Protein AF-A0A350AK47-F1 (afdb_monomer_lite)

Radius of gyration: 17.52 Å; chains: 1; bounding box: 44×38×47 Å

Structure (mmCIF, N/CA/C/O backbone):
data_AF-A0A350AK47-F1
#
_entry.id   AF-A0A350AK47-F1
#
loop_
_atom_site.group_PDB
_atom_site.id
_atom_site.type_symbol
_atom_site.label_atom_id
_atom_site.label_alt_id
_atom_site.label_comp_id
_atom_site.label_asym_id
_atom_site.label_entity_id
_atom_site.label_seq_id
_atom_site.pdbx_PDB_ins_code
_atom_site.Cartn_x
_atom_site.Cartn_y
_atom_site.Cartn_z
_atom_site.occupancy
_atom_site.B_iso_or_equiv
_atom_site.auth_seq_id
_atom_site.auth_comp_id
_atom_site.auth_asym_id
_atom_site.auth_atom_id
_atom_site.pdbx_PDB_model_num
ATOM 1 N N . MET A 1 1 ? 4.383 7.582 11.325 1.00 89.62 1 MET A N 1
ATOM 2 C CA . MET A 1 1 ? 3.570 7.891 10.126 1.00 89.62 1 MET A CA 1
ATOM 3 C C . MET A 1 1 ? 2.954 6.596 9.620 1.00 89.62 1 MET A C 1
ATOM 5 O O . MET A 1 1 ? 3.600 5.566 9.759 1.00 89.62 1 MET A O 1
ATOM 9 N N . LEU A 1 2 ? 1.724 6.630 9.102 1.00 96.25 2 LEU A N 1
ATOM 10 C CA . LEU A 1 2 ? 1.037 5.452 8.564 1.00 96.25 2 LEU A CA 1
ATOM 11 C C . LEU A 1 2 ? 0.678 5.680 7.100 1.00 96.25 2 LEU A C 1
ATOM 13 O O . LEU A 1 2 ? 0.211 6.758 6.736 1.00 96.25 2 LEU A O 1
ATOM 17 N N . PHE A 1 3 ? 0.870 4.648 6.290 1.00 97.44 3 PHE A N 1
ATOM 18 C CA . PHE A 1 3 ? 0.593 4.641 4.863 1.00 97.44 3 PHE A CA 1
ATOM 19 C C . PHE A 1 3 ? -0.661 3.825 4.593 1.00 97.44 3 PHE A C 1
ATOM 21 O O . PHE A 1 3 ? -0.815 2.699 5.072 1.00 97.44 3 PHE A O 1
ATOM 28 N N . TYR A 1 4 ? -1.561 4.419 3.821 1.00 97.81 4 TYR A N 1
ATOM 29 C CA . TYR A 1 4 ? -2.833 3.819 3.453 1.00 97.81 4 TYR A CA 1
ATOM 30 C C . TYR A 1 4 ? -2.690 3.001 2.159 1.00 97.81 4 TYR A C 1
ATOM 32 O O . TYR A 1 4 ? -1.755 3.242 1.394 1.00 97.81 4 TYR A O 1
ATOM 40 N N . PRO A 1 5 ? -3.600 2.055 1.868 1.00 98.12 5 PRO A N 1
ATOM 41 C CA . PRO A 1 5 ? -3.554 1.241 0.653 1.00 98.12 5 PRO A CA 1
ATOM 42 C C . PRO A 1 5 ? -3.424 2.057 -0.643 1.00 98.12 5 PRO A C 1
ATOM 44 O O . PRO A 1 5 ? -2.751 1.633 -1.578 1.00 98.12 5 PRO A O 1
ATOM 47 N N . GLU A 1 6 ? -4.013 3.252 -0.693 1.00 98.31 6 GLU A N 1
ATOM 48 C CA . GLU A 1 6 ? -3.965 4.169 -1.835 1.00 98.31 6 GLU A CA 1
ATOM 49 C C . GLU A 1 6 ? -2.538 4.629 -2.162 1.00 98.31 6 GLU A C 1
ATOM 51 O O . GLU A 1 6 ? -2.192 4.751 -3.336 1.00 98.31 6 GLU A O 1
ATOM 56 N N . TYR A 1 7 ? -1.683 4.802 -1.147 1.00 98.19 7 TYR A N 1
ATOM 57 C CA . TYR A 1 7 ? -0.263 5.102 -1.347 1.00 98.19 7 TYR A CA 1
ATOM 58 C C . TYR A 1 7 ? 0.411 3.992 -2.167 1.00 98.19 7 TYR A C 1
ATOM 60 O O . TYR A 1 7 ? 1.045 4.271 -3.182 1.00 98.19 7 TYR A O 1
ATOM 68 N N . TYR A 1 8 ? 0.193 2.729 -1.790 1.00 98.12 8 TYR A N 1
ATOM 69 C CA . TYR A 1 8 ? 0.782 1.560 -2.454 1.00 98.12 8 TYR A CA 1
ATOM 70 C C . TYR A 1 8 ? 0.199 1.286 -3.840 1.00 98.12 8 TYR A C 1
ATOM 72 O O . TYR A 1 8 ? 0.882 0.724 -4.691 1.00 98.12 8 TYR A O 1
ATOM 80 N N . ARG A 1 9 ? -1.052 1.692 -4.082 1.00 98.38 9 ARG A N 1
ATOM 81 C CA . ARG A 1 9 ? -1.707 1.580 -5.394 1.00 98.38 9 ARG A CA 1
ATOM 82 C C . ARG A 1 9 ? -1.251 2.646 -6.386 1.00 98.38 9 ARG A C 1
ATOM 84 O O . ARG A 1 9 ? -1.448 2.456 -7.586 1.00 98.38 9 ARG A O 1
ATOM 91 N N . SER A 1 10 ? -0.658 3.743 -5.916 1.00 98.25 10 SER A N 1
ATOM 92 C CA . SER A 1 10 ? -0.157 4.797 -6.799 1.00 98.25 10 SER A CA 1
ATOM 93 C C . SER A 1 10 ? 0.907 4.254 -7.759 1.00 98.25 10 SER A C 1
ATOM 95 O O . SER A 1 10 ? 1.767 3.461 -7.373 1.00 98.25 10 SER A O 1
ATOM 97 N N . LEU A 1 11 ? 0.863 4.684 -9.024 1.00 97.88 11 LEU A N 1
ATOM 98 C CA . LEU A 1 11 ? 1.780 4.194 -10.058 1.00 97.88 11 LEU A CA 1
ATOM 99 C C . LEU A 1 11 ? 3.250 4.416 -9.671 1.00 97.88 11 LEU A C 1
ATOM 101 O O . LEU A 1 11 ? 4.070 3.516 -9.836 1.00 97.88 11 LEU A O 1
ATOM 105 N N . ALA A 1 12 ? 3.560 5.582 -9.097 1.00 97.44 12 ALA A N 1
ATOM 106 C CA . ALA A 1 12 ? 4.905 5.921 -8.645 1.00 97.44 12 ALA A CA 1
ATOM 107 C C . ALA A 1 12 ? 5.439 4.907 -7.624 1.00 97.44 12 ALA A C 1
ATOM 109 O O . ALA A 1 12 ? 6.549 4.412 -7.785 1.00 97.44 12 ALA A O 1
ATOM 110 N N . VAL A 1 13 ? 4.642 4.542 -6.614 1.00 97.62 13 VAL A N 1
ATOM 111 C CA . VAL A 1 13 ? 5.047 3.557 -5.600 1.00 97.62 13 VAL A CA 1
ATOM 112 C C . VAL A 1 13 ? 5.117 2.154 -6.193 1.00 97.62 13 VAL A C 1
ATOM 114 O O . VAL A 1 13 ? 6.082 1.436 -5.936 1.00 97.62 13 VAL A O 1
ATOM 117 N N . ARG A 1 14 ? 4.144 1.771 -7.031 1.00 98.12 14 ARG A N 1
ATOM 118 C CA . ARG A 1 14 ? 4.151 0.465 -7.707 1.00 98.12 14 ARG A CA 1
ATOM 119 C C . ARG A 1 14 ? 5.419 0.258 -8.530 1.00 98.12 14 ARG A C 1
ATOM 121 O O . ARG A 1 14 ? 6.017 -0.808 -8.444 1.00 98.12 14 ARG A O 1
ATOM 128 N N . LEU A 1 15 ? 5.856 1.269 -9.277 1.00 97.88 15 LEU A N 1
ATOM 129 C CA . LEU A 1 15 ? 7.085 1.203 -10.068 1.00 97.88 15 LEU A CA 1
ATOM 130 C C . LEU A 1 15 ? 8.339 1.345 -9.199 1.00 97.88 15 LEU A C 1
ATOM 132 O O . LEU A 1 15 ? 9.231 0.507 -9.266 1.00 97.88 15 LEU A O 1
ATOM 136 N N . TYR A 1 16 ? 8.424 2.369 -8.353 1.00 97.06 16 TYR A N 1
ATOM 137 C CA . TYR A 1 16 ? 9.658 2.667 -7.627 1.00 97.06 16 TYR A CA 1
ATOM 138 C C . TYR A 1 16 ? 9.960 1.659 -6.512 1.00 97.06 16 TYR A C 1
ATOM 140 O O . TYR A 1 16 ? 11.083 1.154 -6.425 1.00 97.06 16 TYR A O 1
ATOM 148 N N . ASN A 1 17 ? 8.967 1.323 -5.686 1.00 96.00 17 ASN A N 1
ATOM 149 C CA . ASN A 1 17 ? 9.172 0.452 -4.527 1.00 96.00 17 ASN A CA 1
ATOM 150 C C . ASN A 1 17 ? 9.137 -1.029 -4.916 1.00 96.00 17 ASN A C 1
ATOM 152 O O . ASN A 1 17 ? 9.840 -1.827 -4.300 1.00 96.00 17 ASN A O 1
ATOM 156 N N . PHE A 1 18 ? 8.335 -1.391 -5.923 1.00 96.00 18 PHE A N 1
ATOM 157 C CA . PHE A 1 18 ? 8.032 -2.790 -6.249 1.00 96.00 18 PHE A CA 1
ATOM 158 C C . PHE A 1 18 ? 8.388 -3.194 -7.685 1.00 96.00 18 PHE A C 1
ATOM 160 O O . PHE A 1 18 ? 8.059 -4.301 -8.102 1.00 96.00 18 PHE A O 1
ATOM 167 N N . ASP A 1 19 ? 9.061 -2.331 -8.451 1.00 96.56 19 ASP A N 1
ATOM 168 C CA . ASP A 1 19 ? 9.475 -2.583 -9.842 1.00 96.56 19 ASP A CA 1
ATOM 169 C C . ASP A 1 19 ? 8.315 -2.951 -10.784 1.00 96.56 19 ASP A C 1
ATOM 171 O O . ASP A 1 19 ? 8.508 -3.651 -11.775 1.00 96.56 19 ASP A O 1
ATOM 175 N N . GLY A 1 20 ? 7.091 -2.529 -10.453 1.00 96.88 20 GLY A N 1
ATOM 176 C CA . GLY A 1 20 ? 5.874 -2.917 -11.164 1.00 96.88 20 GLY A CA 1
ATOM 177 C C . GLY A 1 20 ? 5.468 -4.380 -10.969 1.00 96.88 20 GLY A C 1
ATOM 178 O O . GLY A 1 20 ? 4.502 -4.817 -11.587 1.00 96.88 20 GLY A O 1
ATOM 179 N N . LYS A 1 21 ? 6.157 -5.139 -10.114 1.00 97.38 21 LYS A N 1
ATOM 180 C CA . LYS A 1 21 ? 5.874 -6.556 -9.866 1.00 97.38 21 LYS A CA 1
ATOM 181 C C . LYS A 1 21 ? 4.666 -6.733 -8.956 1.00 97.38 21 LYS A C 1
ATOM 183 O O . LYS A 1 21 ? 4.292 -5.838 -8.194 1.00 97.38 21 LYS A O 1
ATOM 188 N N . ALA A 1 22 ? 4.091 -7.931 -9.009 1.00 98.12 22 ALA A N 1
ATOM 189 C CA . ALA A 1 22 ? 3.099 -8.341 -8.032 1.00 98.12 22 ALA A CA 1
ATOM 190 C C . ALA A 1 22 ? 3.699 -8.353 -6.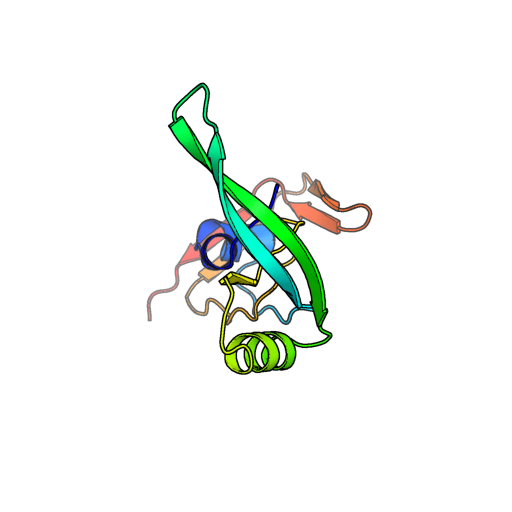615 1.00 98.12 22 ALA A C 1
ATOM 192 O O . ALA A 1 22 ? 4.864 -8.706 -6.417 1.00 98.12 22 ALA A O 1
ATOM 193 N N . VAL A 1 23 ? 2.886 -7.994 -5.624 1.00 97.81 23 VAL A N 1
ATOM 194 C CA . VAL A 1 23 ? 3.262 -8.005 -4.207 1.00 97.81 23 VAL A CA 1
ATOM 195 C C . VAL A 1 23 ? 2.287 -8.878 -3.441 1.00 97.81 23 VAL A C 1
ATOM 197 O O . VAL A 1 23 ? 1.076 -8.706 -3.556 1.00 97.81 23 VAL A O 1
ATOM 200 N N . ILE A 1 24 ? 2.825 -9.770 -2.611 1.00 97.25 24 ILE A N 1
ATOM 201 C CA . ILE A 1 24 ? 2.066 -10.523 -1.614 1.00 97.25 24 ILE A CA 1
ATOM 202 C C . ILE A 1 24 ? 2.568 -10.073 -0.234 1.00 97.25 24 ILE A C 1
ATOM 204 O O . ILE A 1 24 ? 3.757 -10.244 0.055 1.00 97.25 24 ILE A O 1
ATOM 208 N N . PRO A 1 25 ? 1.716 -9.458 0.606 1.00 96.31 25 PRO A N 1
ATOM 209 C CA . PRO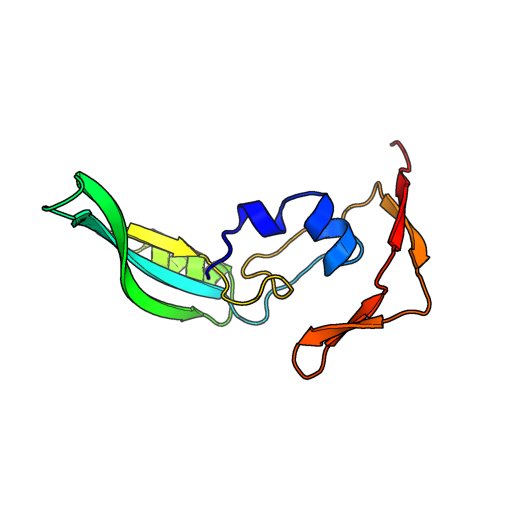 A 1 25 ? 2.120 -9.025 1.937 1.00 96.31 25 PRO A CA 1
ATOM 210 C C . PRO A 1 25 ? 2.462 -10.236 2.813 1.00 96.31 25 PRO A C 1
ATOM 212 O O . PRO A 1 25 ? 1.765 -11.246 2.775 1.00 96.31 25 PRO A O 1
ATOM 215 N N . ARG A 1 26 ? 3.522 -10.124 3.622 1.00 94.19 26 ARG A N 1
ATOM 216 C CA . ARG A 1 26 ? 3.858 -11.139 4.644 1.00 94.19 26 ARG A CA 1
ATOM 217 C C . ARG A 1 26 ? 2.915 -11.093 5.842 1.00 94.19 26 ARG A C 1
ATOM 219 O O . ARG A 1 26 ? 2.709 -12.100 6.500 1.00 94.19 26 ARG A O 1
ATOM 226 N N . GLU A 1 27 ? 2.416 -9.900 6.129 1.00 96.19 27 GLU A N 1
ATOM 227 C CA . GLU A 1 27 ? 1.416 -9.621 7.143 1.00 96.19 27 GLU A CA 1
ATOM 228 C C . GLU A 1 27 ? 0.647 -8.359 6.743 1.00 96.19 27 GLU A C 1
ATOM 230 O O . GLU A 1 27 ? 1.143 -7.507 5.998 1.00 96.19 27 GLU A O 1
ATOM 235 N N . THR A 1 28 ? -0.563 -8.223 7.266 1.00 98.12 28 THR A N 1
ATOM 236 C CA . THR A 1 28 ? -1.426 -7.066 7.056 1.00 98.12 28 THR A CA 1
ATOM 237 C C . THR A 1 28 ? -1.782 -6.462 8.409 1.00 98.12 28 THR A C 1
ATOM 239 O O . THR A 1 28 ? -2.449 -7.091 9.231 1.00 98.12 28 THR A O 1
ATOM 242 N N . MET A 1 29 ? -1.349 -5.222 8.644 1.00 98.25 29 MET A N 1
ATOM 243 C CA . MET A 1 29 ? -1.687 -4.474 9.853 1.00 98.25 29 MET A CA 1
ATOM 244 C C . MET A 1 29 ? -3.044 -3.777 9.699 1.00 98.25 29 MET A C 1
ATOM 246 O O . MET A 1 29 ? -3.305 -3.074 8.721 1.00 98.25 29 MET A O 1
ATOM 250 N N . VAL A 1 30 ? -3.891 -3.941 10.711 1.00 98.50 30 VAL A N 1
ATOM 251 C CA . VAL A 1 30 ? -5.170 -3.257 10.887 1.00 98.50 30 VAL A CA 1
ATOM 252 C C . VAL A 1 30 ? -5.091 -2.382 12.129 1.00 98.50 30 VAL A C 1
ATOM 254 O O . VAL A 1 30 ? -4.676 -2.831 13.197 1.00 98.50 30 VAL A O 1
ATOM 257 N N . ILE A 1 31 ? -5.534 -1.138 11.999 1.00 98.38 31 ILE A N 1
ATOM 258 C CA . ILE A 1 31 ? -5.754 -0.240 13.130 1.00 98.38 31 ILE A CA 1
ATOM 259 C C . ILE A 1 31 ? -7.248 -0.069 13.380 1.00 98.38 31 ILE A C 1
ATOM 261 O O . ILE A 1 31 ? -8.033 -0.029 12.429 1.00 98.38 31 ILE A O 1
ATOM 265 N N . SER A 1 32 ? -7.627 0.087 14.644 1.00 98.12 32 SER A N 1
ATOM 266 C CA . SER A 1 32 ? -8.899 0.691 15.040 1.00 98.12 32 SER A CA 1
ATOM 267 C C . SER A 1 32 ? -8.659 2.138 15.456 1.00 98.12 32 SER A C 1
ATOM 269 O O . SER A 1 32 ? -7.601 2.466 16.001 1.00 98.12 32 SER A O 1
ATOM 271 N N . TYR A 1 33 ? -9.614 3.023 15.186 1.00 97.62 33 TYR A N 1
ATOM 272 C CA . TYR A 1 33 ? -9.487 4.426 15.563 1.00 97.62 33 TYR A CA 1
ATOM 273 C C . TYR A 1 33 ? -10.824 5.086 15.893 1.00 97.62 33 TYR A C 1
ATOM 275 O O . TYR A 1 33 ? -11.887 4.673 15.434 1.00 97.62 33 TYR A O 1
ATOM 283 N N . GLU A 1 34 ? -10.733 6.175 16.645 1.00 97.12 34 GLU A N 1
ATOM 284 C CA . GLU A 1 34 ? -11.813 7.126 16.886 1.00 97.12 34 GLU A CA 1
ATOM 285 C C . GLU A 1 34 ? -11.465 8.465 16.242 1.00 97.12 34 GLU A C 1
ATOM 287 O O . GLU A 1 34 ? -10.296 8.841 16.154 1.00 97.12 34 GLU A O 1
ATOM 292 N N . GLU A 1 35 ? -12.473 9.206 15.797 1.00 96.19 35 GLU A N 1
ATOM 293 C CA . GLU A 1 35 ? -12.283 10.607 15.426 1.00 96.19 35 GLU A CA 1
ATOM 294 C C . GLU A 1 35 ? -12.493 11.469 16.662 1.00 96.19 35 GLU A C 1
ATOM 296 O O . GLU A 1 35 ? -13.535 11.397 17.311 1.00 96.19 35 GLU A O 1
ATOM 301 N N . LYS A 1 36 ? -11.484 12.270 16.991 1.00 96.06 36 LYS A N 1
ATOM 302 C CA . LYS A 1 36 ? -11.529 13.229 18.087 1.00 96.06 36 LYS A CA 1
ATOM 303 C C . LYS A 1 36 ? -11.298 14.622 17.541 1.00 96.06 36 LYS A C 1
ATOM 305 O O . LYS A 1 36 ? -10.555 14.806 16.582 1.00 96.06 36 LYS A O 1
ATOM 310 N N . THR A 1 37 ? -11.916 15.598 18.184 1.00 96.81 37 THR A N 1
ATOM 311 C CA . THR A 1 37 ? -11.705 17.011 17.885 1.00 96.81 37 THR A CA 1
ATOM 312 C C . THR A 1 37 ? -10.938 17.615 19.041 1.00 96.81 37 THR A C 1
ATOM 314 O O . THR A 1 37 ? -11.360 17.489 20.191 1.00 96.81 37 THR A O 1
ATOM 317 N N . ASN A 1 38 ? -9.810 18.255 18.756 1.00 92.56 38 ASN A N 1
ATOM 318 C CA . ASN A 1 38 ? -9.098 19.010 19.772 1.00 92.56 38 ASN A CA 1
ATOM 319 C C . ASN A 1 38 ? -9.958 20.231 20.175 1.00 92.56 38 ASN A C 1
ATOM 321 O O . ASN A 1 38 ? -10.335 21.032 19.312 1.00 92.56 38 ASN A O 1
ATOM 325 N N . PRO A 1 39 ? -10.320 20.386 21.465 1.00 92.25 39 PRO A N 1
ATOM 326 C CA . PRO A 1 39 ? -11.171 21.487 21.907 1.00 92.25 39 PRO A CA 1
ATOM 327 C C . PRO A 1 39 ? -10.582 22.875 21.634 1.00 92.25 39 PRO A C 1
ATOM 329 O O . PRO A 1 39 ? -11.363 23.807 21.428 1.00 92.25 39 PRO A O 1
ATOM 332 N N . ALA A 1 40 ? -9.247 22.990 21.631 1.00 93.31 40 ALA A N 1
ATOM 333 C CA . ALA A 1 40 ? -8.520 24.255 21.548 1.00 93.31 40 ALA A CA 1
ATOM 334 C C . ALA A 1 40 ? -8.482 24.843 20.129 1.00 93.31 40 ALA A C 1
ATOM 336 O O . ALA A 1 40 ? -8.751 26.026 19.953 1.00 93.31 40 ALA A O 1
ATOM 337 N N . ASP A 1 41 ? -8.181 24.025 19.120 1.00 94.12 41 ASP A N 1
ATOM 338 C CA . ASP A 1 41 ? -7.983 24.465 17.728 1.00 94.12 41 ASP A CA 1
ATOM 339 C C . ASP A 1 41 ? -9.072 23.956 16.763 1.00 94.12 41 ASP A C 1
ATOM 341 O O . ASP A 1 41 ? -9.034 24.251 15.570 1.00 94.12 41 ASP A O 1
ATOM 345 N N . LYS A 1 42 ? -10.049 23.191 17.276 1.00 94.06 42 LYS A N 1
ATOM 346 C CA . LYS A 1 42 ? -11.125 22.533 16.514 1.00 94.06 42 LYS A CA 1
ATOM 347 C C . LYS A 1 42 ? -10.635 21.572 15.424 1.00 94.06 42 LYS A C 1
ATOM 349 O O . LYS A 1 42 ? -11.439 21.147 14.594 1.00 94.06 42 LYS A O 1
ATOM 354 N N . GLN A 1 43 ? -9.365 21.169 15.432 1.00 95.38 43 GLN A N 1
ATOM 355 C CA . GLN A 1 43 ? -8.842 20.215 14.461 1.00 95.38 43 GLN A CA 1
ATOM 356 C C . GLN A 1 43 ? -9.301 18.795 14.791 1.00 95.38 43 GLN A C 1
ATOM 358 O O . GLN A 1 43 ? -9.202 18.325 15.929 1.00 95.38 43 GLN A O 1
ATOM 363 N N . THR A 1 44 ? -9.792 18.092 13.774 1.00 95.44 44 THR A N 1
ATOM 364 C CA . THR A 1 44 ? -10.148 16.676 13.870 1.00 95.44 44 THR A CA 1
ATOM 365 C C . THR A 1 44 ? -8.929 15.801 13.610 1.00 95.44 44 THR A C 1
ATOM 367 O O . THR A 1 44 ? -8.248 15.970 12.598 1.00 95.44 44 THR A O 1
ATOM 370 N N . TYR A 1 45 ? -8.699 14.812 14.464 1.00 93.62 45 TYR A N 1
ATOM 371 C CA . TYR A 1 45 ? -7.652 13.812 14.300 1.00 93.62 45 TYR A CA 1
ATOM 372 C C . TYR A 1 45 ? -8.195 12.407 14.560 1.00 93.62 45 TYR A C 1
ATOM 374 O O . TYR A 1 45 ? -9.226 12.213 15.203 1.00 93.62 45 TYR A O 1
ATOM 382 N N . LYS A 1 46 ? -7.485 11.403 14.040 1.00 95.44 46 LYS A N 1
ATOM 383 C CA . LYS A 1 46 ? -7.791 9.992 14.285 1.00 95.44 46 LYS A CA 1
ATOM 384 C C . LYS A 1 46 ? -6.927 9.491 15.436 1.00 95.44 46 LYS A C 1
ATOM 386 O O . LYS A 1 46 ? -5.715 9.363 15.273 1.00 95.44 46 LYS A O 1
ATOM 391 N N . LEU A 1 47 ? -7.538 9.208 16.581 1.00 96.19 47 LEU A N 1
ATOM 392 C CA . LEU A 1 47 ? -6.866 8.543 17.691 1.00 96.19 47 LEU A CA 1
ATOM 393 C C . LEU A 1 47 ? -6.880 7.038 17.442 1.00 96.19 47 LEU A C 1
ATOM 395 O O . LEU A 1 47 ? -7.948 6.433 17.415 1.00 96.19 47 LEU A O 1
ATOM 399 N N . ILE A 1 48 ? -5.706 6.436 17.280 1.00 97.31 48 ILE A N 1
ATOM 400 C CA . ILE A 1 48 ? -5.580 4.980 17.180 1.00 97.31 48 ILE A CA 1
ATOM 401 C C . ILE A 1 48 ? -5.902 4.378 18.547 1.00 97.31 48 ILE A C 1
ATOM 403 O O . ILE A 1 48 ? -5.251 4.705 19.537 1.00 97.31 48 ILE A O 1
ATOM 407 N N . THR A 1 49 ? -6.902 3.504 18.590 1.00 97.69 49 THR A N 1
ATOM 408 C CA . THR A 1 49 ? -7.347 2.811 19.808 1.00 97.69 49 THR A CA 1
ATOM 409 C C . THR A 1 49 ? -6.833 1.378 19.888 1.00 97.69 49 THR A C 1
ATOM 411 O O . THR A 1 49 ? -6.875 0.768 20.951 1.00 97.69 49 THR A O 1
ATOM 414 N N . GLY A 1 50 ? -6.319 0.838 18.782 1.00 97.44 50 GLY A N 1
ATOM 415 C CA . GLY A 1 50 ? -5.809 -0.523 18.716 1.00 97.44 50 GLY A CA 1
ATOM 416 C C . GLY A 1 50 ? -5.035 -0.784 17.432 1.00 97.44 50 GLY A C 1
ATOM 417 O O . GLY A 1 50 ? -5.269 -0.153 16.399 1.00 97.44 50 GLY A O 1
ATOM 418 N N . VAL A 1 51 ? -4.102 -1.728 17.514 1.00 97.88 51 VAL A N 1
ATOM 419 C CA . VAL A 1 51 ? -3.276 -2.194 16.399 1.00 97.88 51 VAL A CA 1
ATOM 420 C C . VAL A 1 51 ? -3.243 -3.713 16.449 1.00 97.88 51 VAL A C 1
ATOM 422 O O . VAL A 1 51 ? -2.995 -4.290 17.506 1.00 97.88 51 VAL A O 1
ATOM 425 N N . LYS A 1 52 ? -3.495 -4.363 15.316 1.00 98.00 52 LYS A N 1
ATOM 426 C CA . LYS A 1 52 ? -3.428 -5.818 15.189 1.00 98.00 52 LYS A CA 1
ATOM 427 C C . LYS A 1 52 ? -2.870 -6.207 13.829 1.00 98.00 52 LYS A C 1
ATOM 429 O O . LYS A 1 52 ? -3.235 -5.612 12.820 1.00 98.00 52 LYS A O 1
ATOM 434 N N . THR A 1 53 ? -2.003 -7.208 13.797 1.00 98.00 53 THR A N 1
ATOM 435 C CA . THR A 1 53 ? -1.466 -7.795 12.566 1.00 98.00 53 THR A CA 1
ATOM 436 C C . THR A 1 53 ? -2.138 -9.128 12.268 1.00 98.00 53 THR A C 1
ATOM 438 O O . THR A 1 53 ? -2.532 -9.863 13.175 1.00 98.00 53 THR A O 1
ATOM 441 N N . TYR A 1 54 ? -2.291 -9.414 10.979 1.00 98.12 54 TYR A N 1
ATOM 442 C CA . TYR A 1 54 ? -2.827 -10.667 10.463 1.00 98.12 54 TYR A CA 1
ATOM 443 C C . TYR A 1 54 ? -1.832 -11.285 9.476 1.00 98.12 54 TYR A C 1
ATOM 445 O O . TYR A 1 54 ? -1.252 -10.539 8.686 1.00 98.12 54 TYR A O 1
ATOM 453 N N . PRO A 1 55 ? -1.656 -12.616 9.473 1.00 97.38 55 PRO A N 1
ATOM 454 C CA . PRO A 1 55 ? -0.803 -13.319 8.514 1.00 97.38 55 PRO A CA 1
ATOM 455 C C . PRO A 1 55 ? -1.167 -13.061 7.049 1.00 97.38 55 PRO A C 1
ATOM 457 O O . PRO A 1 55 ? -0.290 -13.006 6.193 1.00 97.38 55 PRO A O 1
ATOM 460 N N . THR A 1 56 ? -2.457 -12.890 6.745 1.00 97.56 56 THR A N 1
ATOM 461 C CA . THR A 1 56 ? -2.926 -12.686 5.372 1.00 97.56 56 THR A CA 1
ATOM 462 C C . THR A 1 56 ? -3.842 -11.474 5.240 1.00 97.56 56 THR A C 1
ATOM 464 O O . THR A 1 56 ? -4.564 -11.085 6.163 1.00 97.56 56 THR A O 1
ATOM 467 N N . TYR A 1 57 ? -3.860 -10.896 4.037 1.00 97.88 57 TYR A N 1
ATOM 468 C CA . TYR A 1 57 ? -4.773 -9.806 3.695 1.00 97.88 57 TYR A CA 1
ATOM 469 C C . TYR A 1 57 ? -6.247 -10.215 3.826 1.00 97.88 57 TYR A C 1
ATOM 471 O O . TYR A 1 57 ? -7.061 -9.436 4.320 1.00 97.88 57 TYR A O 1
ATOM 479 N N . ASN A 1 58 ? -6.589 -11.446 3.438 1.00 97.81 58 ASN A N 1
ATOM 480 C CA . ASN A 1 58 ? -7.961 -11.948 3.516 1.00 97.81 58 ASN A CA 1
ATOM 481 C C . ASN A 1 58 ? -8.433 -12.123 4.965 1.00 97.81 58 ASN A C 1
ATOM 483 O O . ASN A 1 58 ? -9.588 -11.825 5.260 1.00 97.81 58 ASN A O 1
ATOM 487 N N . GLU A 1 59 ? -7.558 -12.541 5.884 1.00 98.06 59 GLU A N 1
ATOM 488 C CA . GLU A 1 59 ? -7.880 -12.585 7.316 1.00 98.06 59 GLU A CA 1
ATOM 489 C C . GLU A 1 59 ? -8.109 -11.186 7.891 1.00 98.06 59 GLU A C 1
ATOM 491 O O . GLU A 1 59 ? -9.092 -10.967 8.599 1.00 98.06 59 GLU A O 1
ATOM 496 N N . ALA A 1 60 ? -7.258 -10.218 7.538 1.00 98.06 60 ALA A N 1
ATOM 497 C CA . ALA A 1 60 ? -7.453 -8.825 7.934 1.00 98.06 60 ALA A CA 1
ATOM 498 C C . ALA A 1 60 ? -8.784 -8.261 7.409 1.00 98.06 60 ALA A C 1
ATOM 500 O O . ALA A 1 60 ? -9.509 -7.593 8.150 1.00 98.06 60 ALA A O 1
ATOM 501 N N . LEU A 1 61 ? -9.127 -8.544 6.148 1.00 97.50 61 LEU A N 1
ATOM 502 C CA . LEU A 1 61 ? -10.411 -8.158 5.562 1.00 97.50 61 LEU A CA 1
ATOM 503 C C . LEU A 1 61 ? -11.589 -8.817 6.276 1.00 97.50 61 LEU A C 1
ATOM 505 O O . LEU A 1 61 ? -12.533 -8.120 6.639 1.00 97.50 61 LEU A O 1
ATOM 509 N N . SER A 1 62 ? -11.514 -10.127 6.512 1.00 97.81 62 SER A N 1
ATOM 510 C CA . SER A 1 62 ? -12.565 -10.887 7.197 1.00 97.81 62 SER A CA 1
ATOM 511 C C . SER A 1 62 ? -12.792 -10.349 8.607 1.00 97.81 62 SER A C 1
ATOM 513 O O . SER A 1 62 ? -13.931 -10.149 9.026 1.00 97.81 62 SER A O 1
ATOM 515 N N . PHE A 1 63 ? -11.710 -10.021 9.321 1.00 97.62 63 PHE A N 1
ATOM 516 C CA . PHE A 1 63 ? -11.803 -9.352 10.610 1.00 97.62 63 PHE A CA 1
ATOM 517 C C . PHE A 1 63 ? -12.552 -8.026 10.497 1.00 97.62 63 PHE A C 1
ATOM 519 O O . PHE A 1 63 ? -13.528 -7.848 11.215 1.00 97.62 63 PHE A O 1
ATOM 526 N N . ILE A 1 64 ? -12.151 -7.126 9.593 1.00 97.06 64 ILE A N 1
ATOM 527 C CA . ILE A 1 64 ? -12.808 -5.818 9.428 1.00 97.06 64 ILE A CA 1
ATOM 528 C C . ILE A 1 64 ? -14.292 -5.983 9.082 1.00 97.06 64 ILE A C 1
ATOM 530 O O . ILE A 1 64 ? -15.126 -5.292 9.658 1.00 97.06 64 ILE A O 1
ATOM 534 N N . GLN A 1 65 ? -14.626 -6.910 8.183 1.00 96.50 65 GLN A N 1
ATOM 535 C CA . GLN A 1 65 ? -16.004 -7.194 7.771 1.00 96.50 65 GLN A CA 1
ATOM 536 C C . GLN A 1 65 ? -16.855 -7.793 8.900 1.00 96.50 65 GLN A C 1
ATOM 538 O O . GLN A 1 65 ? -18.063 -7.583 8.923 1.00 96.50 65 GLN A O 1
ATOM 543 N N . SER A 1 66 ? -16.241 -8.511 9.848 1.00 96.44 66 SER A N 1
ATOM 544 C CA . SER A 1 66 ? -16.939 -9.069 11.016 1.00 96.44 66 SER A CA 1
ATOM 545 C C . SER A 1 66 ? -17.278 -8.035 12.098 1.00 96.44 66 SER A C 1
ATOM 547 O O . SER A 1 66 ? -18.072 -8.328 12.991 1.00 96.44 66 SER A O 1
ATOM 549 N N . GLN A 1 67 ? -16.683 -6.836 12.056 1.00 95.25 67 GLN A N 1
ATOM 550 C CA . GLN A 1 67 ? -16.932 -5.806 13.065 1.00 95.25 67 GLN A CA 1
ATOM 551 C C . GLN A 1 67 ? -18.243 -5.070 12.768 1.00 95.25 67 GLN A C 1
ATOM 553 O O . GLN A 1 67 ? -18.400 -4.458 11.715 1.00 95.25 67 GLN A O 1
ATOM 558 N N . GLN A 1 68 ? -19.178 -5.097 13.720 1.00 90.62 68 GLN A N 1
ATOM 559 C CA . GLN A 1 68 ? -20.473 -4.414 13.592 1.00 90.62 68 GLN A CA 1
ATOM 560 C C . GLN A 1 68 ? -20.384 -2.904 13.858 1.00 90.62 68 GLN A C 1
ATOM 562 O O . GLN A 1 68 ? -21.194 -2.130 13.353 1.00 90.62 68 GLN A O 1
ATOM 567 N N . THR A 1 69 ? -19.416 -2.478 14.670 1.00 91.12 69 THR A N 1
ATOM 568 C CA . THR A 1 69 ? -19.220 -1.085 15.089 1.00 91.12 69 THR A CA 1
ATOM 569 C C . THR A 1 69 ? -17.732 -0.747 15.112 1.00 91.12 69 THR A C 1
ATOM 571 O O . THR A 1 69 ? -16.890 -1.637 15.131 1.00 91.12 69 THR A O 1
ATOM 574 N N 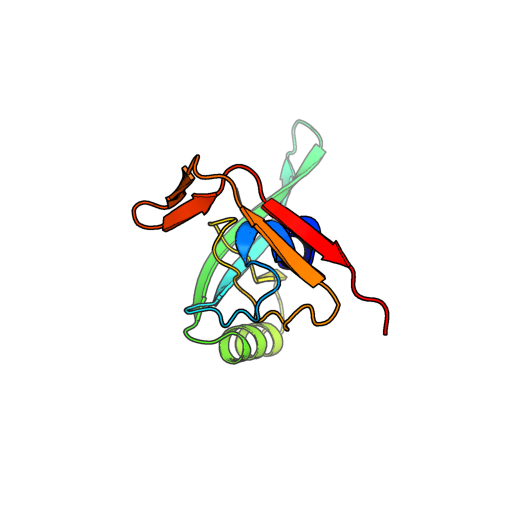. GLY A 1 70 ? -17.401 0.547 15.117 1.00 91.94 70 GLY A N 1
ATOM 575 C CA . GLY A 1 70 ? -16.018 1.031 15.135 1.00 91.94 70 GLY A CA 1
ATOM 576 C C . GLY A 1 70 ? -15.459 1.356 13.748 1.00 91.94 70 GLY A C 1
ATOM 577 O O . GLY A 1 70 ? -16.042 1.029 12.714 1.00 91.94 70 GLY A O 1
ATOM 578 N N . LYS A 1 71 ? -14.323 2.063 13.720 1.00 96.88 71 LYS A N 1
ATOM 579 C CA . LYS A 1 71 ? -13.639 2.439 12.478 1.00 96.88 71 LYS A CA 1
ATOM 580 C C . LYS A 1 71 ? -12.313 1.698 12.385 1.00 96.88 71 LYS A C 1
ATOM 582 O O . LYS A 1 71 ? -11.440 1.874 13.231 1.00 96.88 71 LYS A O 1
ATOM 587 N N . TYR A 1 72 ? -12.157 0.911 11.323 1.00 97.94 72 TYR A N 1
ATOM 588 C CA . TYR A 1 72 ? -10.958 0.116 11.068 1.00 97.94 72 TYR A CA 1
ATOM 589 C C . TYR A 1 72 ? -10.330 0.476 9.726 1.00 97.94 72 TYR A C 1
ATOM 591 O O . TYR A 1 72 ? -11.024 0.827 8.761 1.00 97.94 72 TYR A O 1
ATOM 599 N N . ARG A 1 73 ? -9.000 0.397 9.653 1.00 97.75 73 ARG A N 1
ATOM 600 C CA . ARG A 1 73 ? -8.240 0.592 8.412 1.00 97.75 73 ARG A CA 1
ATOM 601 C C . ARG A 1 73 ? -7.069 -0.371 8.341 1.00 97.75 73 ARG A C 1
ATOM 603 O O . ARG A 1 73 ? -6.349 -0.538 9.319 1.00 97.75 73 ARG A O 1
ATOM 610 N N . ILE A 1 74 ? -6.861 -0.936 7.157 1.00 98.44 74 ILE A N 1
ATOM 611 C CA . ILE A 1 74 ? -5.598 -1.579 6.795 1.00 98.44 74 ILE A CA 1
ATOM 612 C C . ILE A 1 74 ? -4.593 -0.473 6.502 1.00 98.44 74 ILE A C 1
ATOM 614 O O . ILE A 1 74 ? -4.895 0.430 5.725 1.00 98.44 74 ILE A O 1
ATOM 618 N N . VAL A 1 75 ? -3.424 -0.528 7.127 1.00 98.25 75 VAL A N 1
ATOM 619 C CA . VAL A 1 75 ? -2.351 0.463 6.974 1.00 98.25 75 VAL A CA 1
ATOM 620 C C . VAL A 1 75 ? -0.997 -0.228 7.107 1.00 98.25 75 VAL A C 1
ATOM 622 O O . VAL A 1 75 ? -0.917 -1.380 7.519 1.00 98.25 75 VAL A O 1
ATOM 625 N N . SER A 1 76 ? 0.082 0.469 6.777 1.00 96.88 76 SER A N 1
ATOM 626 C CA . SER A 1 76 ? 1.446 0.017 7.058 1.00 96.88 76 SER A CA 1
ATOM 627 C C . SER A 1 76 ? 2.259 1.154 7.668 1.00 96.88 76 SER A C 1
ATOM 629 O O . SER A 1 76 ? 2.008 2.332 7.413 1.00 96.88 76 SER A O 1
ATOM 631 N N . SER A 1 77 ? 3.216 0.806 8.521 1.00 95.25 77 SER A N 1
ATOM 632 C CA . SER A 1 77 ? 4.194 1.738 9.089 1.00 95.25 77 SER A CA 1
ATOM 633 C C . SER A 1 77 ? 5.444 1.873 8.213 1.00 95.25 77 SER A C 1
ATOM 635 O O . SER A 1 77 ? 6.298 2.710 8.499 1.00 95.25 77 SER A O 1
ATOM 637 N N . ASN A 1 78 ? 5.550 1.080 7.140 1.00 93.94 78 ASN A N 1
ATOM 638 C CA . ASN A 1 78 ? 6.704 1.036 6.251 1.00 93.94 78 ASN A CA 1
ATOM 639 C C . ASN A 1 78 ? 6.289 1.335 4.795 1.00 93.94 78 ASN A C 1
ATOM 641 O O . ASN A 1 78 ? 5.601 0.516 4.181 1.00 93.94 78 ASN A O 1
ATOM 645 N N . PRO A 1 79 ? 6.750 2.445 4.187 1.00 94.38 79 PRO A N 1
ATOM 646 C CA . PRO A 1 79 ? 6.386 2.801 2.812 1.00 94.38 79 PRO A CA 1
ATOM 647 C C . PRO A 1 79 ? 6.855 1.777 1.764 1.00 94.38 79 PRO A C 1
ATOM 649 O O . PRO A 1 79 ? 6.292 1.697 0.677 1.00 94.38 79 PRO A O 1
ATOM 652 N N . PHE A 1 80 ? 7.851 0.952 2.081 1.00 94.62 80 PHE A N 1
ATOM 653 C CA . PHE A 1 80 ? 8.411 -0.056 1.177 1.00 94.62 80 PHE A CA 1
ATOM 654 C C . PHE A 1 80 ? 7.850 -1.466 1.412 1.00 94.62 80 PHE A C 1
ATOM 656 O O . PHE A 1 80 ? 8.268 -2.408 0.745 1.00 94.62 80 PHE A O 1
ATOM 663 N N . ALA A 1 81 ? 6.894 -1.628 2.334 1.00 94.75 81 ALA A N 1
ATOM 664 C CA . ALA A 1 81 ? 6.204 -2.892 2.583 1.00 94.75 81 ALA A CA 1
ATOM 665 C C . ALA A 1 81 ? 4.685 -2.687 2.500 1.00 94.75 81 ALA A C 1
ATOM 667 O O . ALA A 1 81 ? 4.070 -2.109 3.402 1.00 94.75 81 ALA A O 1
ATOM 668 N N . SER A 1 82 ? 4.091 -3.139 1.390 1.00 97.06 82 SER A N 1
ATOM 669 C CA . SER A 1 82 ? 2.646 -3.036 1.168 1.00 97.06 82 SER A CA 1
ATOM 670 C C . SER A 1 82 ? 1.875 -3.901 2.170 1.00 97.06 82 SER A C 1
ATOM 672 O O . SER A 1 82 ? 2.218 -5.073 2.317 1.00 97.06 82 SER A O 1
ATOM 674 N N . PRO A 1 83 ? 0.813 -3.377 2.813 1.00 97.81 83 PRO A N 1
ATOM 675 C CA . PRO A 1 83 ? -0.088 -4.167 3.648 1.00 97.81 83 PRO A CA 1
ATOM 676 C C . PRO A 1 83 ? -1.177 -4.881 2.830 1.00 97.81 83 PRO A C 1
ATOM 678 O O . PRO A 1 83 ? -1.990 -5.607 3.399 1.00 97.81 83 PRO A O 1
ATOM 681 N N . ILE A 1 84 ? -1.236 -4.651 1.514 1.00 98.38 84 ILE A N 1
ATOM 682 C CA . ILE A 1 84 ? -2.222 -5.235 0.599 1.00 98.38 84 ILE A CA 1
ATOM 683 C C . ILE A 1 84 ? -1.537 -5.965 -0.561 1.00 98.38 84 ILE A C 1
ATOM 685 O O . ILE A 1 84 ? -0.422 -5.582 -0.940 1.00 98.38 84 ILE A O 1
ATOM 689 N N . PRO A 1 85 ? -2.190 -6.975 -1.159 1.00 98.31 85 PRO A N 1
ATOM 690 C CA . PRO A 1 85 ? -1.730 -7.535 -2.415 1.00 98.31 85 PRO A CA 1
ATOM 6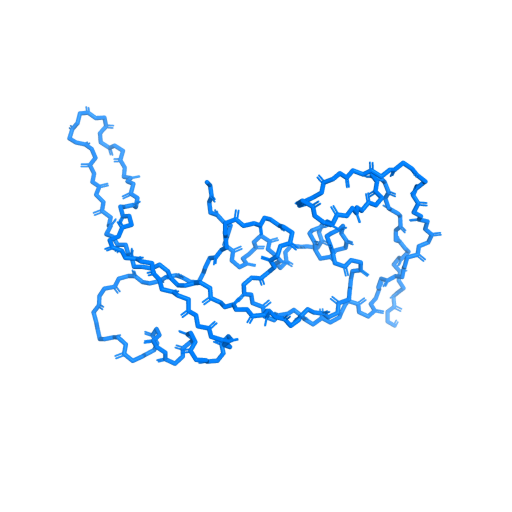91 C C . PRO A 1 85 ? -1.810 -6.481 -3.522 1.00 98.31 85 PRO A C 1
ATOM 693 O O . PRO A 1 85 ? -2.723 -5.649 -3.546 1.00 98.31 85 PRO A O 1
ATOM 696 N N . LEU A 1 86 ? -0.840 -6.517 -4.429 1.00 98.44 86 LEU A N 1
ATOM 697 C CA . LEU A 1 86 ? -0.802 -5.678 -5.622 1.00 98.44 86 LEU A CA 1
ATOM 698 C C . LEU A 1 86 ? -0.578 -6.579 -6.827 1.00 98.44 86 LEU A C 1
ATOM 700 O O . LEU A 1 86 ? 0.314 -7.424 -6.797 1.00 98.44 86 LEU A O 1
ATOM 704 N N . ASP A 1 87 ? -1.347 -6.365 -7.887 1.00 98.19 87 ASP A N 1
ATOM 705 C CA . ASP A 1 87 ? -1.119 -7.056 -9.152 1.00 98.19 87 ASP A CA 1
ATOM 706 C C . ASP A 1 87 ? 0.131 -6.519 -9.856 1.00 98.19 87 ASP A C 1
ATOM 708 O O . ASP A 1 87 ? 0.596 -5.403 -9.601 1.00 98.19 87 ASP A O 1
ATOM 712 N N . GLU A 1 88 ? 0.654 -7.294 -10.796 1.00 97.69 88 GLU A N 1
ATOM 713 C CA . GLU A 1 88 ? 1.719 -6.847 -11.689 1.00 97.69 88 GLU A CA 1
ATOM 714 C C . GLU A 1 88 ? 1.223 -5.767 -12.671 1.00 97.69 88 GLU A C 1
ATOM 716 O O . GLU A 1 88 ? 0.109 -5.823 -13.200 1.00 97.69 88 GLU A O 1
ATOM 721 N N . LEU A 1 89 ? 2.071 -4.775 -12.943 1.00 97.19 89 LEU A N 1
ATOM 722 C CA . LEU A 1 89 ? 1.885 -3.756 -13.971 1.00 97.19 89 LEU A CA 1
ATOM 723 C C . LEU A 1 89 ? 2.422 -4.246 -15.321 1.00 97.19 89 LEU A C 1
ATOM 725 O O . LEU A 1 89 ? 3.540 -3.933 -15.712 1.00 97.19 89 LEU A O 1
ATOM 729 N N . LYS A 1 90 ? 1.588 -4.965 -16.076 1.00 96.12 90 LYS A N 1
ATOM 730 C CA . LYS A 1 90 ? 1.984 -5.597 -17.352 1.00 96.12 90 LYS A CA 1
ATOM 731 C C . LYS A 1 90 ? 2.450 -4.629 -18.448 1.00 96.12 90 LYS A C 1
ATOM 733 O O . LYS A 1 90 ? 3.138 -5.046 -19.371 1.00 96.12 90 LYS A O 1
ATOM 738 N N . GLN A 1 91 ? 2.056 -3.360 -18.365 1.00 96.56 91 GLN A N 1
ATOM 739 C CA . GLN A 1 91 ? 2.352 -2.335 -19.372 1.00 96.56 91 GLN A CA 1
ATOM 740 C C . GLN A 1 91 ? 3.628 -1.536 -19.073 1.00 96.56 91 GLN A C 1
ATOM 742 O O . GLN A 1 91 ? 3.889 -0.547 -19.748 1.00 96.56 91 GLN A O 1
ATOM 747 N N . TYR A 1 92 ? 4.403 -1.907 -18.053 1.00 97.06 92 TYR A N 1
ATOM 748 C CA . TYR A 1 92 ? 5.637 -1.209 -17.701 1.00 97.06 92 TYR A CA 1
ATOM 749 C C . TYR A 1 92 ? 6.785 -2.200 -17.564 1.00 97.06 92 TYR A C 1
ATOM 751 O O . TYR A 1 92 ? 6.669 -3.200 -16.860 1.00 97.06 92 TYR A O 1
ATOM 759 N N . LYS A 1 93 ? 7.913 -1.904 -18.211 1.00 95.00 93 LYS A N 1
ATOM 760 C CA . LYS A 1 93 ? 9.128 -2.723 -18.142 1.00 95.00 93 LYS A CA 1
ATOM 761 C C . LYS A 1 93 ? 10.298 -1.894 -17.621 1.00 95.00 93 LYS A C 1
ATOM 763 O O . LYS A 1 93 ? 10.422 -0.732 -18.003 1.00 95.00 93 LYS A O 1
ATOM 768 N N . PRO A 1 94 ? 11.164 -2.444 -16.755 1.00 95.06 94 PRO A N 1
ATOM 769 C CA . PRO A 1 94 ? 12.358 -1.735 -16.314 1.00 95.06 94 PRO A CA 1
ATOM 770 C C . PRO A 1 94 ? 13.306 -1.528 -17.502 1.00 95.06 94 PRO A C 1
ATOM 772 O O . PRO A 1 94 ? 13.712 -2.490 -18.147 1.00 95.06 94 PRO A O 1
ATOM 775 N N . ALA A 1 95 ? 13.662 -0.274 -17.773 1.00 97.19 95 ALA A N 1
ATOM 776 C CA . ALA A 1 95 ? 14.593 0.111 -18.835 1.00 97.19 95 ALA A CA 1
ATOM 777 C C . ALA A 1 95 ? 15.984 0.439 -18.275 1.00 97.19 95 ALA A C 1
ATOM 779 O O . ALA A 1 95 ? 17.005 0.169 -18.904 1.00 97.19 95 ALA A O 1
ATOM 780 N N . TYR A 1 96 ? 16.034 1.011 -17.069 1.00 97.81 96 TYR A N 1
ATOM 781 C CA . TYR A 1 96 ? 17.282 1.352 -16.394 1.00 97.81 96 TYR A CA 1
ATOM 782 C C . TYR A 1 96 ? 17.106 1.377 -14.875 1.00 97.81 96 TYR A C 1
ATOM 784 O O . TYR A 1 96 ? 16.041 1.699 -14.347 1.00 97.81 96 TYR A O 1
ATOM 792 N N . SER A 1 97 ? 18.179 1.071 -14.154 1.00 97.75 97 SER A N 1
ATOM 793 C CA . SER A 1 97 ? 18.283 1.249 -12.707 1.00 97.75 97 SER A CA 1
ATOM 794 C C . SER A 1 97 ? 19.685 1.741 -12.373 1.00 97.75 97 SER A C 1
ATOM 796 O O . SER A 1 97 ? 20.674 1.177 -12.848 1.00 97.75 97 SER A O 1
ATOM 798 N N . SER A 1 98 ? 19.784 2.809 -11.583 1.00 98.06 98 SER A N 1
ATOM 799 C CA . SER A 1 98 ? 21.079 3.367 -11.203 1.00 98.06 98 SER A CA 1
ATOM 800 C C . SER A 1 98 ? 21.847 2.418 -10.284 1.00 98.06 98 SER A C 1
ATOM 802 O O . SER A 1 98 ? 21.273 1.631 -9.527 1.00 98.06 98 SER A O 1
ATOM 804 N N . LYS A 1 99 ? 23.181 2.511 -10.336 1.00 97.31 99 LYS A N 1
ATOM 805 C CA . LYS A 1 99 ? 24.075 1.778 -9.424 1.00 97.31 99 LYS A CA 1
ATOM 806 C C . LYS A 1 99 ? 24.097 2.379 -8.013 1.00 97.31 99 LYS A C 1
ATOM 808 O O . LYS A 1 99 ? 24.542 1.713 -7.084 1.00 97.31 99 LYS A O 1
ATOM 813 N N . VAL A 1 100 ? 23.646 3.627 -7.859 1.00 97.56 100 VAL A N 1
ATOM 814 C CA . VAL A 1 100 ? 23.497 4.275 -6.552 1.00 97.56 100 VAL A CA 1
ATOM 815 C C . VAL A 1 100 ? 22.310 3.642 -5.843 1.00 97.56 100 VAL A C 1
ATOM 817 O O . VAL A 1 100 ? 21.209 3.593 -6.390 1.00 97.56 100 VAL A O 1
ATOM 820 N N . LEU A 1 101 ? 22.546 3.135 -4.637 1.00 95.75 101 LEU A N 1
ATOM 821 C CA . LEU A 1 101 ? 21.539 2.451 -3.839 1.00 95.75 101 LEU A CA 1
ATOM 822 C C . LEU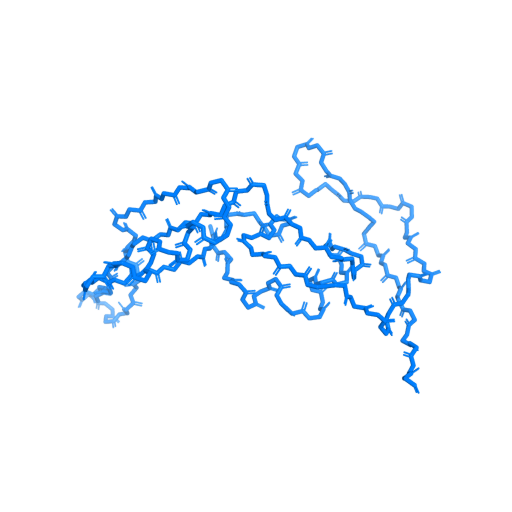 A 1 101 ? 21.168 3.297 -2.624 1.00 95.75 101 LEU A C 1
ATOM 824 O O . LEU A 1 101 ? 22.053 3.778 -1.917 1.00 95.75 101 LEU A O 1
ATOM 828 N N . ILE A 1 102 ? 19.872 3.390 -2.339 1.00 94.25 102 ILE A N 1
ATOM 829 C CA . ILE A 1 102 ? 19.349 3.960 -1.098 1.00 94.25 102 ILE A CA 1
ATOM 830 C C . ILE A 1 102 ? 18.831 2.854 -0.179 1.00 94.25 102 ILE A C 1
ATOM 832 O O . ILE A 1 102 ? 18.300 1.836 -0.629 1.00 94.25 102 ILE A O 1
ATOM 836 N N . THR A 1 103 ? 18.992 3.056 1.125 1.00 92.69 103 THR A N 1
ATOM 837 C CA . THR A 1 103 ? 18.525 2.128 2.161 1.00 92.69 103 THR A CA 1
ATOM 838 C C . THR A 1 103 ? 17.047 2.381 2.458 1.00 92.69 103 THR A C 1
ATOM 840 O O . THR A 1 103 ? 16.673 3.491 2.827 1.00 92.69 103 THR A O 1
ATOM 843 N N . THR A 1 104 ? 16.205 1.356 2.317 1.00 87.44 104 THR A N 1
ATOM 844 C CA . THR A 1 104 ? 14.741 1.434 2.513 1.00 87.44 104 THR A CA 1
ATOM 845 C C . THR A 1 104 ? 14.263 0.710 3.768 1.00 87.44 104 THR A C 1
ATOM 847 O O . THR A 1 104 ? 13.186 0.986 4.292 1.00 87.44 104 THR A O 1
ATOM 850 N N . SER A 1 105 ? 15.082 -0.205 4.282 1.00 80.69 105 SER A N 1
ATOM 851 C CA . SER A 1 105 ? 14.949 -0.837 5.594 1.00 80.69 105 SER A CA 1
ATOM 852 C C . SER A 1 105 ? 16.334 -1.290 6.069 1.00 80.69 105 SER A C 1
ATOM 854 O O . SER A 1 105 ? 17.309 -1.147 5.334 1.00 80.69 105 SER A O 1
ATOM 856 N N . GLN A 1 106 ? 16.446 -1.881 7.264 1.00 71.31 106 GLN A N 1
ATOM 857 C CA . GLN A 1 106 ? 17.731 -2.402 7.763 1.00 71.31 106 GLN A CA 1
ATOM 858 C C . GLN A 1 106 ? 18.396 -3.409 6.803 1.00 71.31 106 GLN A C 1
ATOM 860 O O . GLN A 1 106 ? 19.616 -3.533 6.799 1.00 71.31 106 GLN A O 1
ATOM 865 N N . THR A 1 107 ? 17.612 -4.109 5.976 1.00 74.31 107 THR A N 1
ATOM 866 C CA . THR A 1 107 ? 18.103 -5.174 5.084 1.00 74.31 107 THR A CA 1
ATOM 867 C C . THR A 1 107 ? 17.803 -4.933 3.607 1.00 74.31 107 THR A C 1
ATOM 869 O O . THR A 1 107 ? 18.280 -5.683 2.760 1.00 74.31 107 THR A O 1
ATOM 872 N N . SER A 1 108 ? 17.011 -3.913 3.270 1.00 86.00 108 SER A N 1
ATOM 873 C CA . SER A 1 108 ? 16.561 -3.659 1.898 1.00 86.00 108 SER A CA 1
ATOM 874 C C . SER A 1 108 ? 17.196 -2.397 1.329 1.00 86.00 108 SER A C 1
ATOM 876 O O . SER A 1 108 ? 17.257 -1.354 1.984 1.00 86.00 108 SER A O 1
ATOM 878 N N . LYS A 1 109 ? 17.656 -2.506 0.082 1.00 92.75 109 LYS A N 1
ATOM 879 C CA . LYS A 1 109 ? 18.187 -1.402 -0.716 1.00 92.75 109 LYS A CA 1
ATOM 880 C C . LYS A 1 109 ? 17.513 -1.401 -2.080 1.00 92.75 109 LYS A C 1
ATOM 882 O O . LYS A 1 109 ? 17.228 -2.469 -2.616 1.00 92.75 109 LYS A O 1
ATOM 887 N N . ILE A 1 110 ? 17.286 -0.219 -2.638 1.00 94.38 110 ILE A N 1
ATOM 888 C CA . ILE A 1 110 ? 16.780 -0.050 -4.007 1.00 94.38 110 ILE A CA 1
ATOM 889 C C . ILE A 1 110 ? 17.634 0.972 -4.750 1.00 94.38 110 ILE A C 1
ATOM 891 O O . ILE A 1 110 ? 18.278 1.809 -4.118 1.00 94.38 110 ILE A O 1
ATOM 895 N N . SER A 1 111 ? 17.633 0.915 -6.081 1.00 97.25 111 SER A N 1
ATOM 896 C CA . SER A 1 111 ? 18.253 1.957 -6.901 1.00 97.25 111 SER A CA 1
ATOM 897 C C . SER A 1 111 ? 17.596 3.307 -6.653 1.00 97.25 111 SER A C 1
ATOM 899 O O . SER A 1 111 ? 16.369 3.413 -6.659 1.00 97.25 111 SER A O 1
ATOM 901 N N . GLU A 1 112 ? 18.427 4.329 -6.469 1.00 97.06 112 GLU A N 1
ATOM 902 C CA . GLU A 1 112 ? 17.995 5.708 -6.248 1.00 97.06 112 GLU A CA 1
ATOM 903 C C . GLU A 1 112 ? 17.142 6.217 -7.414 1.00 97.06 112 GLU A C 1
ATOM 905 O O . GLU A 1 112 ? 16.099 6.830 -7.196 1.00 97.06 112 GLU A O 1
ATOM 910 N N . VAL A 1 113 ? 17.547 5.887 -8.646 1.00 97.75 113 VAL A N 1
ATOM 911 C CA . VAL A 1 113 ? 16.855 6.254 -9.883 1.00 97.75 113 VAL A CA 1
ATOM 912 C C . VAL A 1 113 ? 16.499 4.990 -10.654 1.00 97.75 113 VAL A C 1
ATOM 914 O O . VAL A 1 113 ? 17.336 4.104 -10.846 1.00 97.75 113 VAL A O 1
ATOM 917 N N . LYS A 1 114 ? 15.255 4.926 -11.131 1.00 98.12 114 LYS A N 1
ATOM 918 C CA . LYS A 1 114 ? 14.735 3.846 -11.973 1.00 98.12 114 LYS A CA 1
ATOM 919 C C . LYS A 1 114 ? 13.972 4.449 -13.146 1.00 98.12 114 LYS A C 1
ATOM 921 O O . LYS A 1 114 ? 13.205 5.390 -12.957 1.00 98.12 114 LYS A O 1
ATOM 926 N N . ILE A 1 115 ? 14.181 3.908 -14.341 1.00 98.19 115 ILE A N 1
ATOM 927 C CA . ILE A 1 115 ? 13.462 4.299 -15.557 1.00 98.19 115 ILE A CA 1
ATOM 928 C C . ILE A 1 115 ? 12.689 3.083 -16.040 1.00 98.19 115 ILE A C 1
ATOM 930 O O . ILE A 1 115 ? 13.236 1.980 -16.111 1.00 98.19 115 ILE A O 1
ATOM 934 N N . PHE A 1 116 ? 11.428 3.306 -16.385 1.00 98.19 116 PHE A N 1
ATOM 935 C CA . PHE A 1 116 ? 10.536 2.290 -16.916 1.00 98.19 116 PHE A CA 1
ATOM 936 C C . PHE A 1 116 ? 10.030 2.729 -18.285 1.00 98.19 116 PHE A C 1
ATOM 938 O O . PHE A 1 116 ? 9.689 3.894 -18.481 1.00 98.19 116 PHE A O 1
ATOM 945 N N . GLU A 1 117 ? 9.977 1.786 -19.213 1.00 97.81 117 GLU A N 1
ATOM 946 C CA . GLU A 1 117 ? 9.351 1.956 -20.516 1.00 97.81 117 GLU A CA 1
ATOM 947 C C . GLU A 1 117 ? 7.879 1.545 -20.424 1.00 97.81 117 GLU A C 1
ATOM 949 O O . GLU A 1 117 ? 7.557 0.505 -19.841 1.00 97.81 117 GLU A O 1
ATOM 954 N N . TYR A 1 118 ? 6.988 2.361 -20.987 1.00 97.06 118 TYR A N 1
ATOM 955 C CA . TYR A 1 118 ? 5.577 2.021 -21.131 1.00 97.06 118 TYR A CA 1
ATOM 956 C C . TYR A 1 118 ? 5.362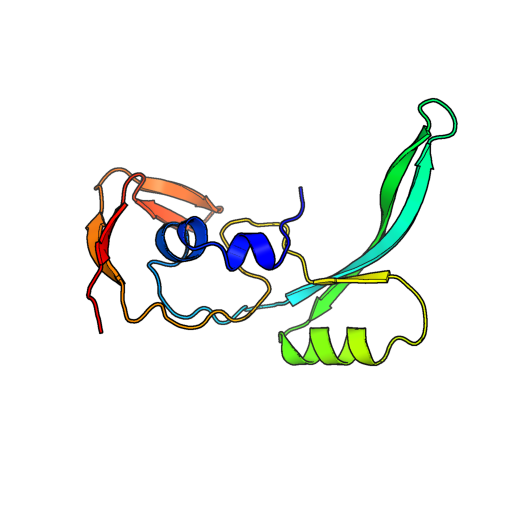 1.246 -22.432 1.00 97.06 118 TYR A C 1
ATOM 958 O O . TYR A 1 118 ? 5.668 1.749 -23.511 1.00 97.06 118 TYR A O 1
ATOM 966 N N . THR A 1 119 ? 4.802 0.044 -22.333 1.00 94.31 119 THR A N 1
ATOM 967 C CA . THR A 1 119 ? 4.421 -0.781 -23.479 1.00 94.31 119 THR A CA 1
ATOM 968 C C . THR A 1 119 ? 2.898 -0.739 -23.639 1.00 94.31 119 THR A C 1
ATOM 970 O O . THR A 1 119 ? 2.200 -1.344 -22.812 1.00 94.31 119 THR A O 1
ATOM 973 N N . PRO A 1 120 ? 2.369 -0.022 -24.649 1.00 87.56 120 PRO A N 1
ATOM 974 C CA . PRO A 1 120 ? 0.936 0.016 -24.915 1.00 87.56 120 PRO A CA 1
ATOM 975 C C . PRO A 1 120 ? 0.391 -1.389 -25.239 1.00 87.56 120 PRO A C 1
ATOM 977 O O . PRO A 1 120 ? 1.166 -2.266 -25.632 1.00 87.56 120 PRO A O 1
ATOM 980 N N . PRO A 1 121 ? -0.914 -1.615 -25.002 1.00 78.25 121 PRO A N 1
ATOM 981 C CA . PRO A 1 121 ? -1.564 -2.897 -25.256 1.00 78.25 121 PRO A CA 1
ATOM 982 C C . PRO A 1 121 ? -1.682 -3.221 -26.750 1.00 78.25 121 PRO A C 1
ATOM 984 O O . PRO A 1 121 ? -1.731 -2.271 -27.566 1.00 78.25 121 PRO A O 1
#

Foldseek 3Di:
DKAALVLCVDPCLCCFLPVLAKDFAQKWKKWFWDWDADPPPRDIDTHTPDIDIGRHPVVVVVVVVPDPDTDMGTIDPASNGRNDIDHGPPQKHWPDFDPDWDDRDPPDIGGPDTDIDGHDD

pLDDT: mean 95.69, std 4.37, range [71.31, 98.5]

Sequence (121 aa):
MLFYPEYYRSLAVRLYNFDGKAVIPRETMVISYEEKTNPADKQTYKLITGVKTYPTYNEALSFIQSQQTGKYRIVSSNPFASPIPLDELKQYKPAYSSKVLITTSQTSKISEVKIFEYTPP

Secondary structure (DSSP, 8-state):
--B-HHHHHSHHHHHHHHTT--B--S-EEEEEEEEEE-TTT--EEEEEEEEEEESSHHHHHHHHHH-SSSEEEEEBS-TTS-SS-B---TTEEEEEE-S-EEESSSS-EEES-EEEEE---